Protein AF-F3C4W2-F1 (afdb_monomer)

Organism: NCBI:txid875330

Mean predicted aligned error: 10.26 Å

InterPro domains:
  IPR005496 Integral membrane protein TerC [PF03741] (19-73)

Nearest PDB structures (foldseek):
  1m5i-assembly1_A  TM=6.346E-01  e=1.769E+00  Homo sapiens

pLDDT: mean 75.42, std 7.14, range [57.81, 90.06]

Sequence (73 aa):
MEYLLELATSPAAWIALATLVVMEVVLGIDNLIFISIITNKLPEHQREKARKLGIGMALVMRLGLLSTVAYIV

Secondary structure (DSSP, 8-state):
-HHHHHHHH-HHHHHHHHHHHHHHHHHHHHHHHHHHHHHHTS-HHHHHHHHHHHHHHHHHHHHHHHHHHHHH-

Foldseek 3Di:
DVVVVVLVPDPVNVVVVVVVVVVVVVVLVVLVVVLVVVLVPDDPVCSVVSNVVSVVVSVVVVVVVVVVVVVVD

Solvent-accessible surface area (backbone atoms only — not comparable to full-atom values): 4052 Å² total; per-residue (Å²): 113,66,70,58,52,54,46,72,71,32,66,66,49,55,49,51,50,50,50,50,53,48,52,53,47,52,63,55,44,56,54,53,48,54,40,51,58,58,30,68,74,41,59,79,92,47,26,64,59,43,44,54,52,35,53,50,50,46,50,50,54,50,51,52,52,51,50,53,49,68,69,72,108

Radius of gyration: 18.3 Å; Cα contacts (8 Å, |Δi|>4): 20; chains: 1; bounding box: 32×20×56 Å

Structure (mmCIF, N/CA/C/O backbone):
data_AF-F3C4W2-F1
#
_entry.id   AF-F3C4W2-F1
#
loop_
_atom_site.group_PDB
_atom_site.id
_atom_site.type_symbol
_atom_site.label_atom_id
_atom_site.label_alt_id
_atom_site.label_comp_id
_atom_site.label_asym_id
_atom_site.label_entity_id
_atom_site.label_seq_id
_atom_site.pdbx_PDB_ins_code
_atom_site.Cartn_x
_atom_site.Cartn_y
_atom_site.Cartn_z
_atom_site.occupancy
_atom_site.B_iso_or_equiv
_atom_site.auth_seq_id
_atom_site.auth_comp_id
_atom_site.auth_asym_id
_atom_site.auth_atom_id
_atom_site.pdbx_PDB_model_num
ATOM 1 N N . MET A 1 1 ? 6.349 -4.518 -32.507 1.00 58.75 1 MET A N 1
ATOM 2 C CA . MET A 1 1 ? 6.607 -5.826 -31.863 1.00 58.75 1 MET A CA 1
ATOM 3 C C . MET A 1 1 ? 8.067 -5.949 -31.436 1.00 58.75 1 MET A C 1
ATOM 5 O O . MET A 1 1 ? 8.299 -6.323 -30.298 1.00 58.75 1 MET A O 1
ATOM 9 N N . GLU A 1 2 ? 9.036 -5.556 -32.274 1.00 67.94 2 GLU A N 1
ATOM 10 C CA . GLU A 1 2 ? 10.471 -5.568 -31.915 1.00 67.94 2 GLU A CA 1
ATOM 11 C C . GLU A 1 2 ? 10.818 -4.725 -30.678 1.00 67.94 2 GLU A C 1
ATOM 13 O O . GLU A 1 2 ? 11.530 -5.210 -29.813 1.00 67.94 2 GLU A O 1
ATOM 18 N N . TYR A 1 3 ? 10.219 -3.542 -30.507 1.00 69.81 3 TYR A N 1
ATOM 19 C CA . TYR A 1 3 ? 10.433 -2.699 -29.318 1.00 69.81 3 TYR A CA 1
ATOM 20 C C . TYR A 1 3 ? 10.074 -3.391 -27.988 1.00 69.81 3 TYR A C 1
ATOM 22 O O . TYR A 1 3 ? 10.766 -3.228 -26.990 1.00 69.81 3 TY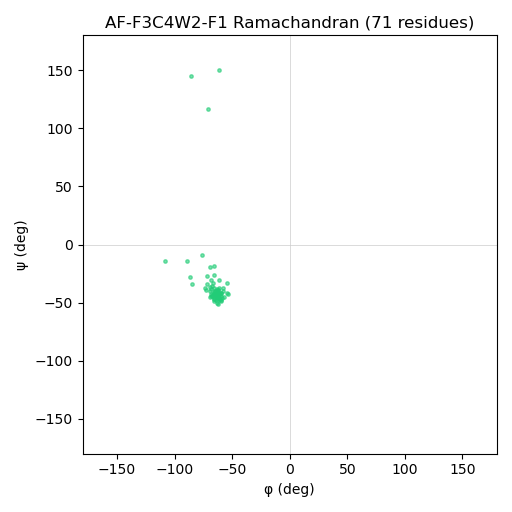R A O 1
ATOM 30 N N . LEU A 1 4 ? 9.007 -4.204 -27.966 1.00 69.50 4 LEU A N 1
ATOM 31 C CA . LEU A 1 4 ? 8.624 -4.974 -26.774 1.00 69.50 4 LEU A CA 1
ATOM 32 C C . LEU A 1 4 ? 9.596 -6.128 -26.512 1.00 69.50 4 LEU A C 1
ATOM 34 O O . LEU A 1 4 ? 9.851 -6.450 -25.356 1.00 69.50 4 LEU A O 1
ATOM 38 N N . LEU A 1 5 ? 10.145 -6.733 -27.570 1.00 71.38 5 LEU A N 1
ATOM 39 C CA . LEU A 1 5 ? 11.164 -7.776 -27.454 1.00 71.38 5 LEU A CA 1
ATOM 40 C C . LEU A 1 5 ? 12.490 -7.203 -26.946 1.00 71.38 5 LEU A C 1
ATOM 42 O O . LEU A 1 5 ? 13.11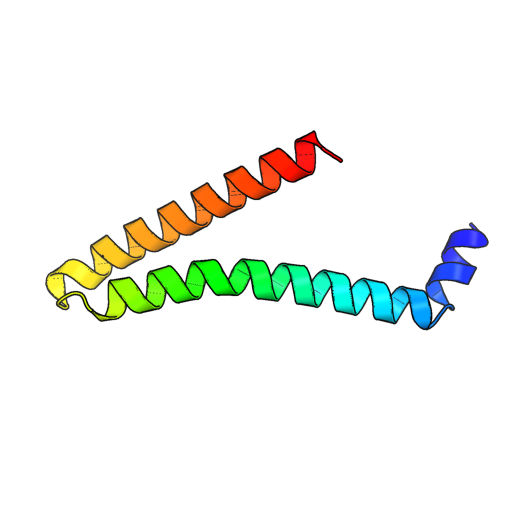0 -7.820 -26.085 1.00 71.38 5 LEU A O 1
ATOM 46 N N . GLU A 1 6 ? 12.876 -6.013 -27.406 1.00 71.06 6 GLU A N 1
ATOM 47 C CA . GLU A 1 6 ? 14.061 -5.273 -26.955 1.00 71.06 6 GLU A CA 1
ATOM 48 C C . GLU A 1 6 ? 13.936 -4.859 -25.480 1.00 71.06 6 GLU A C 1
ATOM 50 O O . GLU A 1 6 ? 14.858 -5.052 -24.686 1.00 71.06 6 GLU A O 1
ATOM 55 N N . LEU A 1 7 ? 12.751 -4.385 -25.070 1.00 70.75 7 LEU A N 1
ATOM 56 C CA . LEU A 1 7 ? 12.447 -4.0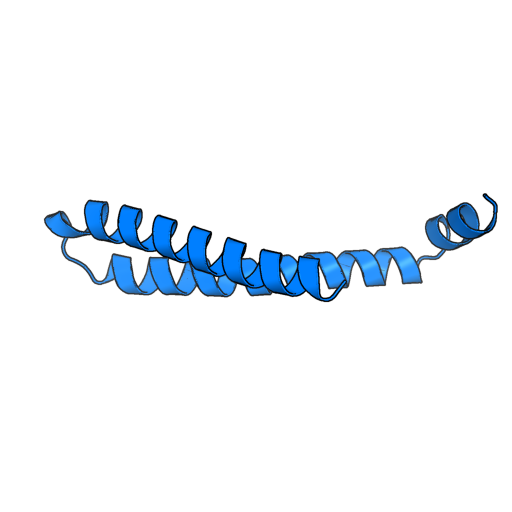95 -23.667 1.00 70.75 7 LEU A CA 1
ATOM 57 C C . LEU A 1 7 ? 12.445 -5.370 -22.806 1.00 70.75 7 LEU A C 1
ATOM 59 O O . LEU A 1 7 ? 12.958 -5.356 -21.694 1.00 70.75 7 LEU A O 1
ATOM 63 N N . ALA A 1 8 ? 11.906 -6.482 -23.314 1.00 71.81 8 ALA A N 1
ATOM 64 C CA . ALA A 1 8 ? 11.843 -7.754 -22.591 1.00 71.81 8 ALA A CA 1
ATOM 65 C C . ALA A 1 8 ? 13.210 -8.446 -22.446 1.00 71.81 8 ALA A C 1
ATOM 67 O O . ALA A 1 8 ? 13.415 -9.186 -21.485 1.00 71.81 8 ALA A O 1
ATOM 68 N N . THR A 1 9 ? 14.148 -8.208 -23.368 1.00 80.62 9 THR A N 1
ATOM 69 C CA . THR A 1 9 ? 15.539 -8.689 -23.256 1.00 80.62 9 THR A CA 1
ATOM 70 C C . THR A 1 9 ? 16.455 -7.710 -22.526 1.00 80.62 9 THR A C 1
ATOM 72 O O . THR A 1 9 ? 17.528 -8.113 -22.082 1.00 80.62 9 THR A O 1
ATOM 75 N N . SER A 1 10 ? 16.032 -6.456 -22.338 1.00 81.31 10 SER A N 1
ATOM 76 C CA . SER A 1 10 ? 16.759 -5.439 -21.578 1.00 81.31 10 SER A CA 1
ATOM 77 C C . SER A 1 10 ? 16.749 -5.738 -20.070 1.00 81.31 10 SER A C 1
ATOM 79 O O . SER A 1 10 ? 15.699 -5.653 -19.426 1.00 81.31 10 SER A O 1
ATOM 81 N N . PRO A 1 11 ? 17.914 -5.993 -19.444 1.00 83.06 11 PRO A N 1
ATOM 82 C CA . PRO A 1 11 ? 18.004 -6.172 -17.994 1.00 83.06 11 PRO A CA 1
ATOM 83 C C . PRO A 1 11 ? 17.563 -4.919 -17.223 1.00 83.06 11 PRO A C 1
ATOM 85 O O . PRO A 1 11 ? 17.020 -5.018 -16.125 1.00 83.06 11 PRO A O 1
ATOM 88 N N . ALA A 1 12 ? 17.764 -3.733 -17.807 1.00 86.12 12 ALA A N 1
ATOM 89 C CA . ALA A 1 12 ? 17.404 -2.462 -17.188 1.00 86.12 12 ALA A CA 1
ATOM 90 C C . ALA A 1 12 ? 15.883 -2.295 -17.050 1.00 86.12 12 ALA A C 1
ATOM 92 O O . ALA A 1 12 ? 15.418 -1.765 -16.042 1.00 86.12 12 ALA A O 1
ATOM 93 N N . ALA A 1 13 ? 15.105 -2.786 -18.020 1.00 84.81 13 ALA A N 1
ATOM 94 C CA . ALA A 1 13 ? 13.647 -2.739 -17.965 1.00 84.81 13 ALA A CA 1
ATOM 95 C C . ALA A 1 13 ? 13.098 -3.606 -16.824 1.00 84.81 13 ALA A C 1
ATOM 97 O O . ALA A 1 13 ? 12.238 -3.151 -16.074 1.00 84.81 13 ALA A O 1
ATOM 98 N N . TRP A 1 14 ? 13.645 -4.811 -16.638 1.00 88.19 14 TRP A N 1
ATOM 99 C CA . TRP A 1 14 ? 13.292 -5.693 -15.521 1.00 88.19 14 TRP A CA 1
ATOM 100 C C . TRP A 1 14 ? 13.655 -5.097 -14.163 1.00 88.19 14 TRP A C 1
ATOM 102 O O . TRP A 1 14 ? 12.865 -5.194 -13.226 1.00 88.19 14 TRP A O 1
ATOM 112 N N . ILE A 1 15 ? 14.816 -4.443 -14.062 1.00 89.75 15 ILE A N 1
ATOM 113 C CA . ILE A 1 15 ? 15.224 -3.735 -12.843 1.00 89.75 15 ILE A CA 1
ATOM 114 C C . ILE A 1 15 ? 14.262 -2.578 -12.554 1.00 89.75 15 ILE A C 1
ATOM 116 O O . ILE A 1 15 ? 13.772 -2.476 -11.435 1.00 89.75 15 ILE A O 1
ATOM 120 N N . ALA A 1 16 ? 13.930 -1.750 -13.549 1.00 87.94 16 ALA A N 1
ATOM 121 C CA . ALA A 1 16 ? 12.990 -0.641 -13.380 1.00 87.94 16 ALA A CA 1
ATOM 122 C C . ALA A 1 16 ? 11.587 -1.122 -12.971 1.00 87.94 16 ALA A C 1
ATOM 124 O O . ALA A 1 16 ? 10.978 -0.547 -12.070 1.00 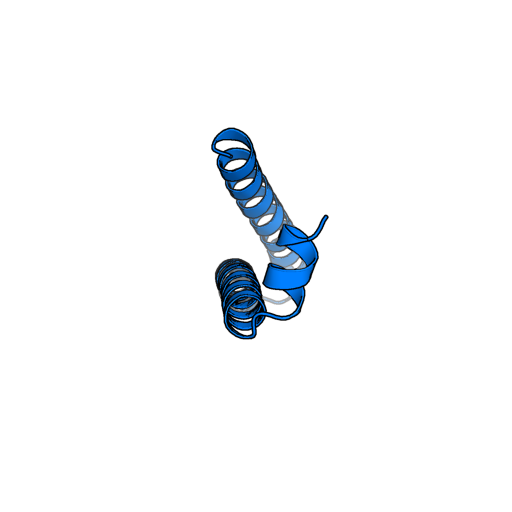87.94 16 ALA A O 1
ATOM 125 N N . LEU A 1 17 ? 11.099 -2.209 -13.579 1.00 88.06 17 LEU A N 1
ATOM 126 C CA . LEU A 1 17 ? 9.846 -2.867 -13.200 1.00 88.06 17 LEU A CA 1
ATOM 127 C C . LEU A 1 17 ? 9.891 -3.375 -11.758 1.00 88.06 17 LEU A C 1
ATOM 129 O O . LEU A 1 17 ? 8.968 -3.118 -10.990 1.00 88.06 17 LEU A O 1
ATOM 133 N N . ALA A 1 18 ? 10.974 -4.049 -11.367 1.00 89.31 18 ALA A N 1
ATOM 134 C CA . ALA A 1 18 ? 11.156 -4.523 -10.001 1.00 89.31 18 ALA A CA 1
ATOM 135 C C . ALA A 1 18 ? 11.183 -3.357 -9.002 1.00 89.31 18 ALA A C 1
ATOM 137 O O . ALA A 1 18 ? 10.512 -3.419 -7.976 1.00 89.31 18 ALA A O 1
ATOM 138 N N . THR A 1 19 ? 11.891 -2.268 -9.310 1.00 89.38 19 THR A N 1
ATOM 139 C CA . THR A 1 19 ? 11.914 -1.062 -8.474 1.00 89.38 19 THR A CA 1
ATOM 140 C C . THR A 1 19 ? 10.533 -0.417 -8.360 1.00 89.38 19 THR A C 1
ATOM 142 O O . THR A 1 19 ? 10.137 -0.056 -7.255 1.00 89.38 19 THR A O 1
ATOM 145 N N . LEU A 1 20 ? 9.775 -0.317 -9.458 1.00 89.00 20 LEU A N 1
ATOM 146 C CA . LEU A 1 20 ? 8.395 0.184 -9.448 1.00 89.00 20 LEU A CA 1
ATOM 147 C C . LEU A 1 20 ? 7.488 -0.671 -8.561 1.00 89.00 20 LEU A C 1
ATOM 149 O O . LEU A 1 20 ? 6.782 -0.138 -7.710 1.00 89.00 20 LEU A O 1
ATOM 153 N N . VAL A 1 21 ? 7.553 -1.995 -8.707 1.00 86.25 21 VAL A N 1
ATOM 154 C CA . VAL A 1 21 ? 6.785 -2.930 -7.875 1.00 86.25 21 VAL A CA 1
ATOM 155 C C . VAL A 1 21 ? 7.168 -2.792 -6.401 1.00 86.25 21 VAL A C 1
ATOM 157 O O . VAL A 1 21 ? 6.293 -2.762 -5.541 1.00 86.25 21 VAL A O 1
ATOM 160 N N . VAL A 1 22 ? 8.461 -2.669 -6.091 1.00 90.06 22 VAL A N 1
ATOM 161 C CA . VAL A 1 22 ? 8.931 -2.470 -4.714 1.00 90.06 22 VAL A CA 1
ATOM 162 C C . VAL A 1 22 ? 8.422 -1.146 -4.144 1.00 90.06 22 VAL A C 1
ATOM 164 O O . VAL A 1 22 ? 7.917 -1.140 -3.027 1.00 90.06 22 VAL A O 1
ATOM 167 N N . MET A 1 23 ? 8.499 -0.045 -4.896 1.00 87.81 23 MET A N 1
ATOM 168 C CA . MET A 1 23 ? 7.984 1.265 -4.473 1.00 87.81 23 MET A CA 1
ATOM 169 C C . MET A 1 23 ? 6.479 1.220 -4.190 1.00 87.81 23 MET A C 1
ATOM 171 O O . MET A 1 23 ? 6.036 1.704 -3.149 1.00 87.81 23 MET A O 1
ATOM 175 N N . GLU A 1 24 ? 5.707 0.577 -5.065 1.00 81.31 24 GLU A N 1
ATOM 176 C CA . GLU A 1 24 ? 4.262 0.388 -4.901 1.00 81.31 24 GLU A CA 1
ATOM 177 C C . GLU A 1 24 ? 3.940 -0.415 -3.628 1.00 81.31 24 GLU A C 1
ATOM 179 O O . GLU A 1 24 ? 3.042 -0.073 -2.856 1.00 81.31 24 GLU A O 1
ATOM 184 N N . VAL A 1 25 ? 4.708 -1.478 -3.371 1.00 80.88 25 VAL A N 1
ATOM 185 C CA . VAL A 1 25 ? 4.545 -2.325 -2.185 1.00 80.88 25 VAL A CA 1
ATOM 186 C C . VAL A 1 25 ? 4.933 -1.579 -0.909 1.00 80.88 25 VAL A C 1
ATOM 188 O O . VAL A 1 25 ? 4.189 -1.648 0.064 1.00 80.88 25 VAL A O 1
ATOM 191 N N . VAL A 1 26 ? 6.046 -0.842 -0.896 1.00 82.00 26 VAL A N 1
ATOM 192 C CA . VAL A 1 26 ? 6.490 -0.056 0.269 1.00 82.00 26 VAL A CA 1
ATOM 193 C C . VAL A 1 26 ? 5.452 1.007 0.627 1.00 82.00 26 VAL A C 1
ATOM 195 O O . VAL A 1 26 ? 5.022 1.065 1.778 1.00 82.00 26 VAL A O 1
ATOM 198 N N . LEU A 1 27 ? 4.969 1.768 -0.361 1.00 7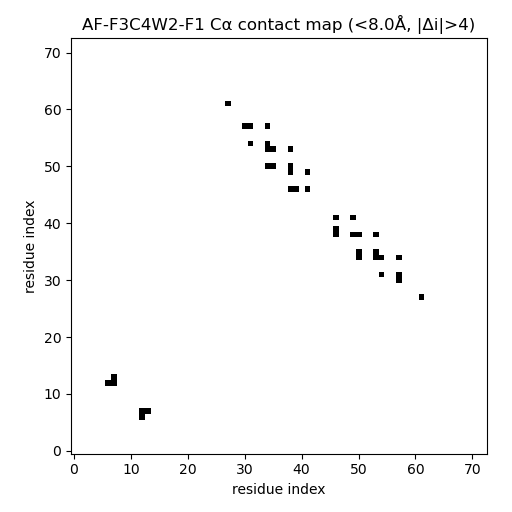6.19 27 LEU A N 1
ATOM 199 C CA . LEU A 1 27 ? 3.901 2.755 -0.166 1.00 76.19 27 LEU A CA 1
ATOM 20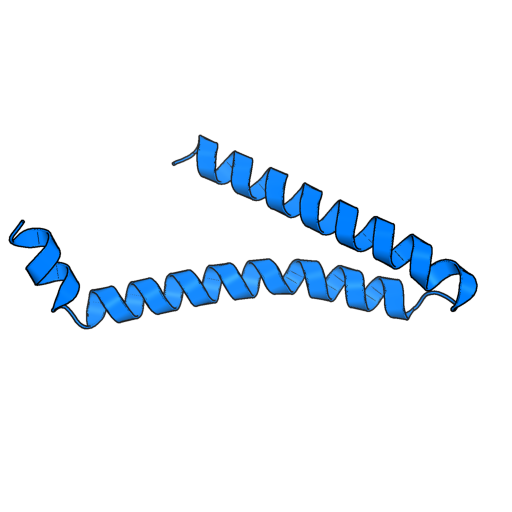0 C C . LEU A 1 27 ? 2.593 2.106 0.317 1.00 76.19 27 LEU A C 1
ATOM 202 O O . LEU A 1 27 ? 1.895 2.658 1.168 1.00 76.19 27 LEU A O 1
ATOM 206 N N . GLY A 1 28 ? 2.266 0.910 -0.180 1.00 70.12 28 GLY A N 1
ATOM 207 C CA . GLY A 1 28 ? 1.102 0.148 0.270 1.00 70.12 28 GLY A CA 1
ATOM 208 C C . GLY A 1 28 ? 1.225 -0.398 1.700 1.00 70.12 28 GLY A C 1
ATOM 209 O O . GLY A 1 28 ? 0.233 -0.432 2.434 1.00 70.12 28 GLY A O 1
ATOM 210 N N . ILE A 1 29 ? 2.425 -0.823 2.106 1.00 74.12 29 ILE A N 1
ATOM 211 C CA . ILE A 1 29 ? 2.704 -1.377 3.438 1.00 74.12 29 ILE A CA 1
ATOM 212 C C . ILE A 1 29 ? 2.699 -0.279 4.503 1.00 74.12 29 ILE A C 1
ATOM 214 O O . ILE A 1 29 ? 2.159 -0.513 5.585 1.00 74.12 29 ILE A O 1
ATOM 218 N N . ASP A 1 30 ? 3.227 0.909 4.202 1.00 76.69 30 ASP A N 1
ATOM 219 C CA . ASP A 1 30 ? 3.349 2.015 5.164 1.00 76.69 30 ASP A CA 1
ATOM 220 C C . ASP A 1 30 ? 1.993 2.361 5.816 1.00 76.69 30 ASP A C 1
ATOM 222 O O . ASP A 1 30 ? 1.866 2.480 7.039 1.00 76.69 30 ASP A O 1
ATOM 226 N N . ASN A 1 31 ? 0.926 2.383 5.010 1.00 71.38 31 ASN A N 1
ATOM 227 C CA . ASN A 1 31 ? -0.429 2.701 5.466 1.00 71.38 31 ASN A CA 1
ATOM 228 C C . ASN A 1 31 ? -1.073 1.563 6.293 1.00 71.38 31 ASN A C 1
ATOM 230 O O . ASN A 1 31 ? -1.762 1.804 7.287 1.00 71.38 31 ASN A O 1
ATOM 234 N N . LEU A 1 32 ? -0.821 0.301 5.919 1.00 72.50 32 LEU A N 1
ATOM 235 C CA . LEU A 1 32 ? -1.272 -0.888 6.662 1.00 72.50 32 LEU A CA 1
ATOM 236 C C . LEU A 1 32 ? -0.559 -1.021 8.017 1.00 72.50 32 LEU A C 1
ATOM 238 O O . LEU A 1 32 ? -1.191 -1.390 9.014 1.00 72.50 32 LEU A O 1
ATOM 242 N N . ILE A 1 33 ? 0.736 -0.692 8.068 1.00 74.00 33 ILE A N 1
ATOM 243 C CA . ILE A 1 33 ? 1.528 -0.675 9.301 1.00 74.00 33 ILE A CA 1
ATOM 244 C C . ILE A 1 33 ? 0.997 0.389 10.263 1.00 74.00 33 ILE A C 1
ATOM 246 O O . ILE A 1 33 ? 0.796 0.074 11.435 1.00 74.00 33 ILE A O 1
ATOM 250 N N . PHE A 1 34 ? 0.674 1.597 9.792 1.00 74.00 34 PHE A N 1
ATOM 251 C CA . PHE A 1 34 ? 0.122 2.658 10.644 1.00 74.00 34 PHE A CA 1
ATOM 252 C C . PHE A 1 34 ? -1.172 2.223 11.356 1.00 74.00 34 PHE A C 1
ATOM 254 O O . PHE A 1 34 ? -1.320 2.368 12.573 1.00 74.00 34 PHE A O 1
ATOM 261 N N . ILE A 1 35 ? -2.081 1.584 10.618 1.00 72.19 35 ILE A N 1
ATOM 262 C CA . ILE A 1 35 ? -3.322 1.026 11.167 1.00 72.19 35 ILE A CA 1
ATOM 263 C C . ILE A 1 35 ? -3.043 -0.102 12.163 1.00 72.19 35 ILE A C 1
ATOM 265 O O . ILE A 1 35 ? -3.650 -0.144 13.236 1.00 72.19 35 ILE A O 1
ATOM 269 N N . SER A 1 36 ? -2.126 -1.015 11.837 1.00 69.69 36 SER A N 1
ATOM 270 C CA . SER A 1 36 ? -1.740 -2.119 12.724 1.00 69.69 36 SER A CA 1
ATOM 271 C C . SER A 1 36 ? -1.126 -1.612 14.036 1.00 69.69 36 SER A C 1
ATOM 273 O O . SER A 1 36 ? -1.437 -2.123 15.112 1.00 69.69 36 SER A O 1
ATOM 275 N N . ILE A 1 37 ? -0.310 -0.556 13.976 1.00 76.38 37 ILE A N 1
ATOM 276 C CA . ILE A 1 37 ? 0.307 0.078 15.148 1.00 76.38 37 ILE A CA 1
ATOM 277 C C . ILE A 1 37 ? -0.755 0.728 16.043 1.00 76.38 37 ILE A C 1
ATOM 279 O O . ILE A 1 37 ? -0.765 0.485 17.252 1.00 76.38 37 ILE A O 1
ATOM 283 N N . ILE A 1 38 ? -1.674 1.518 15.474 1.00 72.56 38 ILE A N 1
ATOM 284 C CA . ILE A 1 38 ? -2.715 2.199 16.260 1.00 72.56 38 ILE A CA 1
ATOM 285 C C . ILE A 1 38 ? -3.671 1.179 16.883 1.00 72.56 38 ILE A C 1
ATOM 287 O O . ILE A 1 38 ? -3.962 1.261 18.073 1.00 72.56 38 ILE A O 1
ATOM 291 N N . THR A 1 39 ? -4.115 0.180 16.117 1.00 68.81 39 THR A N 1
ATOM 292 C CA . THR A 1 39 ? -5.065 -0.839 16.596 1.00 68.81 39 THR A CA 1
ATOM 293 C C . THR A 1 39 ? -4.469 -1.780 17.645 1.00 68.81 39 THR A C 1
ATOM 295 O O . THR A 1 39 ? -5.191 -2.205 18.548 1.00 68.81 39 THR A O 1
ATOM 298 N N . ASN A 1 40 ? -3.160 -2.058 17.607 1.00 67.38 40 ASN A N 1
ATOM 299 C CA . ASN A 1 40 ? -2.493 -2.859 18.641 1.00 67.38 40 ASN A CA 1
ATOM 300 C C . ASN A 1 40 ? -2.474 -2.186 20.019 1.00 67.38 40 ASN A C 1
ATOM 302 O O . ASN A 1 40 ? -2.470 -2.894 21.030 1.00 67.38 40 ASN A O 1
ATOM 306 N N . LYS A 1 41 ? -2.533 -0.847 20.068 1.00 69.19 41 LYS A N 1
ATOM 307 C CA . LYS A 1 41 ? -2.677 -0.074 21.310 1.00 69.19 41 LYS A CA 1
ATOM 308 C C . LYS A 1 41 ? -4.096 -0.073 21.891 1.00 69.19 41 LYS A C 1
ATOM 310 O O . LYS A 1 41 ? -4.261 0.399 23.014 1.00 69.19 41 LYS A O 1
ATOM 315 N N . LEU A 1 42 ? -5.112 -0.577 21.179 1.00 68.00 42 LEU A N 1
ATOM 316 C CA . LEU A 1 42 ? -6.476 -0.635 21.710 1.00 68.00 42 LEU A CA 1
ATOM 317 C C . LEU A 1 42 ? -6.729 -1.898 22.555 1.00 68.00 42 LEU A C 1
ATOM 319 O O . LEU A 1 42 ? -6.224 -2.976 22.225 1.00 68.00 42 LEU A O 1
ATOM 323 N N . PRO A 1 43 ? -7.551 -1.783 23.618 1.00 66.06 43 PRO A N 1
ATOM 324 C CA . PRO A 1 43 ? -7.978 -2.914 24.436 1.00 66.06 43 PRO A CA 1
ATOM 325 C C . PRO A 1 43 ? -8.773 -3.932 23.605 1.00 66.06 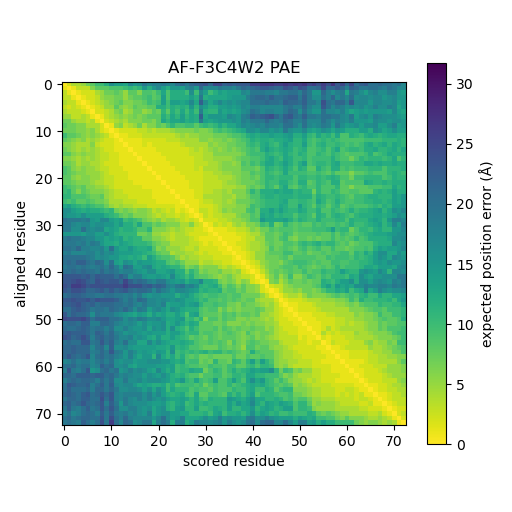43 PRO A C 1
ATOM 327 O O . PRO A 1 43 ? -9.448 -3.574 22.638 1.00 66.06 43 PRO A O 1
ATOM 330 N N . GLU A 1 44 ? -8.704 -5.211 23.982 1.00 69.62 44 GLU A N 1
ATOM 331 C CA . GLU A 1 44 ? -9.189 -6.352 23.183 1.00 69.62 44 GLU A CA 1
ATOM 332 C C . GLU A 1 44 ? -10.653 -6.229 22.744 1.00 69.62 44 GLU A C 1
ATOM 334 O O . GLU A 1 44 ? -10.995 -6.584 21.619 1.00 69.62 44 GLU A O 1
ATOM 339 N N . HIS A 1 45 ? -11.491 -5.603 23.571 1.00 73.75 45 HIS A N 1
ATOM 340 C CA . HIS A 1 45 ? -12.905 -5.362 23.279 1.00 73.75 45 HIS A CA 1
ATOM 341 C C . HIS A 1 45 ? -13.151 -4.324 22.161 1.00 73.75 45 HIS A C 1
ATO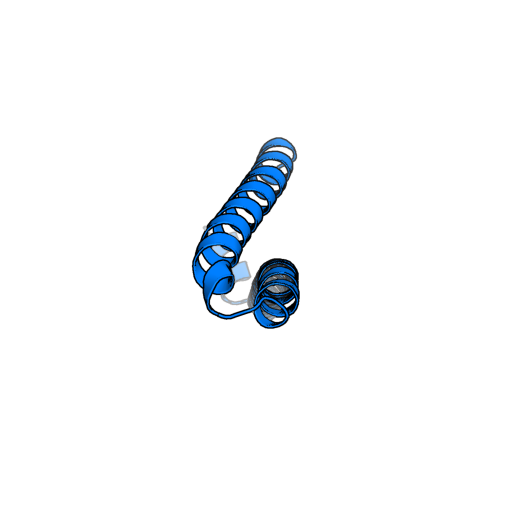M 343 O O . HIS A 1 45 ? -14.227 -4.284 21.568 1.00 73.75 45 HIS A O 1
ATOM 349 N N . GLN A 1 46 ? -12.163 -3.474 21.854 1.00 68.38 46 GLN A N 1
ATOM 350 C CA . GLN A 1 46 ? -12.225 -2.477 20.777 1.00 68.38 46 GLN A CA 1
ATOM 351 C C . GLN A 1 46 ? -11.337 -2.819 19.574 1.00 68.38 46 GLN A C 1
ATOM 353 O O . GLN A 1 46 ? -11.541 -2.248 18.501 1.00 68.38 46 GLN A O 1
ATOM 358 N N . ARG A 1 47 ? -10.402 -3.775 19.703 1.00 69.62 47 ARG A N 1
ATOM 359 C CA . ARG A 1 47 ? -9.519 -4.211 18.606 1.00 69.62 47 ARG A CA 1
ATOM 360 C C . ARG A 1 47 ? -10.283 -4.618 17.361 1.00 69.62 47 ARG A C 1
ATOM 362 O O . ARG A 1 47 ? -9.877 -4.255 16.266 1.00 69.62 47 ARG A O 1
ATOM 369 N N . GLU A 1 48 ? -11.385 -5.347 17.502 1.00 72.25 48 GLU A N 1
ATOM 370 C CA . GLU A 1 48 ? -12.113 -5.864 16.341 1.00 72.25 48 GLU A CA 1
ATOM 371 C C . GLU A 1 48 ? -12.785 -4.742 15.529 1.00 72.25 48 GLU A C 1
ATOM 373 O O . GLU A 1 48 ? -12.683 -4.704 14.300 1.00 72.25 48 GLU A O 1
ATOM 378 N N . LYS A 1 49 ? -13.400 -3.769 16.218 1.00 72.94 49 LYS A N 1
ATOM 379 C CA . LYS A 1 49 ? -13.979 -2.570 15.590 1.00 72.94 49 LYS A CA 1
ATOM 380 C C . LYS A 1 49 ? -12.900 -1.667 15.006 1.00 72.94 49 LYS A C 1
ATOM 382 O O . LYS A 1 49 ? -13.038 -1.217 13.874 1.00 72.94 49 LYS A O 1
ATOM 387 N N . ALA A 1 50 ? -11.814 -1.446 15.743 1.00 73.44 50 ALA A N 1
ATOM 388 C CA . ALA A 1 50 ? -10.707 -0.615 15.290 1.00 73.44 50 ALA A CA 1
ATOM 389 C C . ALA A 1 50 ? -9.972 -1.243 14.094 1.00 73.44 50 ALA A C 1
ATOM 391 O O . ALA A 1 50 ? -9.549 -0.527 13.195 1.00 73.44 50 ALA A O 1
ATOM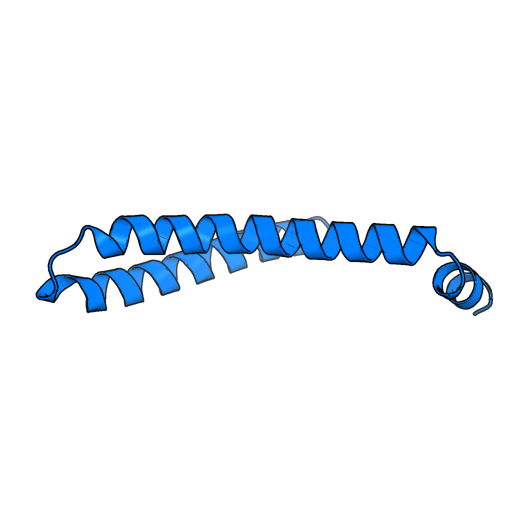 392 N N . ARG A 1 51 ? -9.890 -2.578 14.022 1.00 73.00 51 ARG A N 1
ATOM 393 C CA . ARG A 1 51 ? -9.335 -3.312 12.877 1.00 73.00 51 ARG A CA 1
ATOM 394 C C . ARG A 1 51 ? -10.234 -3.214 11.651 1.00 73.00 51 ARG A C 1
ATOM 396 O O . ARG A 1 51 ? -9.727 -2.934 10.574 1.00 73.00 51 ARG A O 1
ATOM 403 N N . LYS A 1 52 ? -11.552 -3.383 11.801 1.00 77.75 52 LYS A N 1
ATOM 404 C CA . LYS A 1 52 ? -12.516 -3.195 10.699 1.00 77.75 52 LYS A CA 1
ATOM 405 C C . LYS A 1 52 ? -12.506 -1.754 10.181 1.00 77.75 52 LYS A C 1
ATOM 407 O O . LYS A 1 52 ? -12.432 -1.549 8.974 1.00 77.75 52 LYS A O 1
ATOM 412 N N . LEU A 1 53 ? -12.508 -0.768 11.082 1.00 75.69 53 LEU A N 1
ATOM 413 C CA . LEU A 1 53 ? -12.429 0.651 10.726 1.00 75.69 53 LEU A CA 1
ATOM 414 C C . LEU A 1 53 ? -11.078 1.005 10.093 1.00 75.69 53 LEU A C 1
ATOM 416 O O . LEU A 1 53 ? -11.034 1.721 9.102 1.00 75.69 53 LEU A O 1
ATOM 420 N N . GLY A 1 54 ? -9.988 0.463 10.632 1.00 77.06 54 GLY A N 1
ATOM 421 C CA . GLY A 1 54 ? -8.643 0.633 10.105 1.00 77.06 54 GLY A CA 1
ATOM 422 C C . GLY A 1 54 ? -8.502 0.054 8.703 1.00 77.06 54 GLY A C 1
ATOM 423 O O . GLY A 1 54 ? -8.105 0.770 7.798 1.00 77.06 54 GLY A O 1
ATOM 424 N N . ILE A 1 55 ? -8.902 -1.202 8.486 1.00 76.44 55 ILE A N 1
ATOM 425 C CA . ILE A 1 55 ? -8.893 -1.834 7.156 1.00 76.44 55 ILE A CA 1
ATOM 426 C C . ILE A 1 55 ? -9.782 -1.051 6.181 1.00 76.44 55 ILE A C 1
ATOM 428 O O . ILE A 1 55 ? -9.363 -0.808 5.053 1.00 76.44 55 ILE A O 1
ATOM 432 N N . GLY A 1 56 ? -10.965 -0.601 6.618 1.00 79.00 56 GLY A N 1
ATOM 433 C CA . GLY A 1 56 ? -11.848 0.248 5.816 1.00 79.00 56 GLY A CA 1
ATOM 434 C C . GLY A 1 56 ? -11.192 1.571 5.410 1.00 79.00 56 GLY A C 1
ATOM 435 O O . GLY A 1 56 ? -11.182 1.907 4.230 1.00 79.00 56 GLY A O 1
ATOM 436 N N . MET A 1 57 ? -10.575 2.289 6.355 1.00 72.25 57 MET A N 1
ATOM 437 C CA . MET A 1 57 ? -9.846 3.530 6.067 1.00 72.25 57 MET A CA 1
ATOM 438 C C . MET A 1 57 ? -8.608 3.297 5.191 1.00 72.25 57 MET A C 1
ATOM 440 O O . MET A 1 57 ? -8.361 4.093 4.290 1.00 72.25 57 MET A O 1
ATOM 444 N N . ALA A 1 58 ? -7.873 2.195 5.383 1.00 74.56 58 ALA A N 1
ATOM 445 C CA . ALA A 1 58 ? -6.764 1.805 4.507 1.00 74.56 58 ALA A CA 1
ATOM 446 C C . ALA A 1 58 ? -7.238 1.621 3.068 1.00 74.56 58 ALA A C 1
ATOM 448 O O . ALA A 1 58 ? -6.597 2.110 2.140 1.00 74.56 58 ALA A O 1
ATOM 449 N N . LEU A 1 59 ? -8.359 0.917 2.886 1.00 74.44 59 LEU A N 1
ATOM 450 C CA . LEU A 1 59 ? -8.925 0.660 1.569 1.00 74.44 59 LEU A CA 1
ATOM 451 C C . LEU A 1 59 ? -9.389 1.960 0.906 1.00 74.44 59 LEU A C 1
ATOM 453 O O . LEU A 1 59 ? -9.121 2.164 -0.271 1.00 74.44 59 LEU A O 1
ATOM 457 N N . VAL A 1 60 ? -10.034 2.853 1.664 1.00 78.31 60 VAL A N 1
ATOM 458 C CA . VAL A 1 60 ? -10.509 4.156 1.173 1.00 78.31 60 VAL A CA 1
ATOM 459 C C . VAL A 1 60 ? -9.347 5.072 0.797 1.00 78.31 60 VAL A C 1
ATOM 461 O O . VAL A 1 60 ? -9.361 5.629 -0.295 1.00 78.31 60 VAL A O 1
ATOM 464 N N . MET A 1 61 ? -8.314 5.196 1.638 1.00 69.94 61 MET A N 1
ATOM 465 C CA . MET A 1 61 ? -7.108 5.959 1.287 1.00 69.94 61 MET A CA 1
ATOM 466 C C . MET A 1 61 ? -6.430 5.394 0.043 1.00 69.94 61 MET A C 1
ATOM 468 O O . MET A 1 61 ? -6.006 6.153 -0.826 1.00 69.94 61 MET A O 1
ATOM 472 N N . ARG A 1 62 ? -6.351 4.064 -0.059 1.00 73.88 62 ARG A N 1
ATOM 473 C CA . ARG A 1 62 ? -5.745 3.393 -1.207 1.00 73.88 62 ARG A CA 1
ATOM 474 C C . ARG A 1 62 ? -6.547 3.632 -2.480 1.00 73.88 62 ARG A C 1
ATOM 476 O O . ARG A 1 62 ? -5.958 3.999 -3.484 1.00 73.88 62 ARG A O 1
ATOM 483 N N . LEU A 1 63 ? -7.870 3.486 -2.436 1.00 76.81 63 LEU A N 1
ATOM 484 C CA . LEU A 1 63 ? -8.749 3.785 -3.568 1.00 76.81 63 LEU A CA 1
ATOM 485 C C . LEU A 1 63 ? -8.706 5.267 -3.942 1.00 76.81 63 LEU A C 1
ATOM 487 O O . LEU A 1 63 ? -8.693 5.572 -5.125 1.00 76.81 63 LEU A O 1
ATOM 491 N N . GLY A 1 64 ? -8.632 6.180 -2.972 1.00 78.75 64 GLY A N 1
ATOM 492 C CA . GLY A 1 64 ? -8.498 7.615 -3.226 1.00 78.75 64 GLY A CA 1
ATOM 493 C C . GLY A 1 64 ? -7.196 7.956 -3.948 1.00 78.75 64 GLY A C 1
ATOM 494 O O . GLY A 1 64 ? -7.227 8.595 -4.994 1.00 78.75 64 GLY A O 1
ATOM 495 N N . LEU A 1 65 ? -6.059 7.468 -3.443 1.00 70.62 65 LEU A N 1
ATOM 496 C CA . LEU A 1 65 ? -4.755 7.647 -4.089 1.00 70.62 65 LEU A CA 1
ATOM 497 C C . LEU A 1 65 ? -4.711 7.000 -5.478 1.00 70.62 65 LEU A C 1
ATOM 499 O O . LEU A 1 65 ? -4.288 7.649 -6.431 1.00 70.62 65 LEU A O 1
ATOM 503 N N . LEU A 1 66 ? -5.199 5.762 -5.608 1.00 73.06 66 LEU A N 1
ATOM 504 C CA . LEU A 1 66 ? -5.250 5.050 -6.886 1.00 73.06 66 LEU A CA 1
ATOM 505 C C . LEU A 1 66 ? -6.144 5.781 -7.898 1.00 73.06 66 LEU A C 1
ATOM 507 O O . LEU A 1 66 ? -5.783 5.868 -9.063 1.00 73.06 66 LEU A O 1
ATOM 511 N N . SER A 1 67 ? -7.272 6.348 -7.458 1.00 72.69 67 SER A N 1
ATOM 512 C CA . SER A 1 67 ? -8.168 7.144 -8.310 1.00 72.69 67 SER A CA 1
ATOM 513 C C . SER A 1 67 ? -7.497 8.428 -8.792 1.00 72.69 67 SER A C 1
ATOM 515 O O . SER A 1 67 ? -7.639 8.784 -9.955 1.00 72.69 67 SER A O 1
ATOM 517 N N . THR A 1 68 ? -6.733 9.107 -7.932 1.00 73.75 68 THR A N 1
ATOM 518 C CA . THR A 1 68 ? -5.977 10.305 -8.322 1.00 73.75 68 THR A CA 1
ATOM 519 C C . THR A 1 68 ? -4.866 9.969 -9.314 1.00 73.75 68 THR A C 1
ATOM 521 O O . THR A 1 68 ? -4.707 10.674 -10.304 1.00 73.75 68 THR A O 1
ATOM 524 N N . VAL A 1 69 ? -4.128 8.876 -9.096 1.00 72.50 69 VAL A N 1
ATOM 525 C CA . VAL A 1 69 ? -3.108 8.402 -10.048 1.00 72.50 69 VAL A CA 1
ATOM 526 C C . VAL A 1 69 ? -3.752 8.000 -11.374 1.00 72.50 69 VAL A C 1
ATOM 528 O O . VAL A 1 69 ? -3.288 8.437 -12.418 1.00 72.50 69 VAL A O 1
ATOM 531 N N . ALA A 1 70 ? -4.853 7.247 -11.344 1.00 69.19 70 ALA A N 1
ATOM 532 C CA . ALA A 1 70 ? -5.598 6.844 -12.537 1.00 69.19 70 ALA A CA 1
ATOM 533 C C . ALA A 1 70 ? -6.262 8.014 -13.282 1.00 69.19 70 ALA A C 1
ATOM 535 O O . ALA A 1 70 ? -6.646 7.852 -14.431 1.00 69.19 70 ALA A O 1
ATOM 536 N N . TYR A 1 71 ? -6.441 9.167 -12.633 1.00 72.38 71 TYR A N 1
ATOM 537 C CA . TYR A 1 71 ? -6.914 10.390 -13.283 1.00 72.38 71 TYR A CA 1
ATOM 538 C C . TYR A 1 71 ? -5.769 11.207 -13.904 1.00 72.38 71 TYR A C 1
ATOM 540 O O . TYR A 1 71 ? -5.995 11.969 -14.840 1.00 72.38 71 TYR A O 1
ATOM 548 N N . ILE A 1 72 ? -4.552 11.097 -13.357 1.00 69.38 72 ILE A N 1
ATOM 549 C CA . ILE A 1 72 ? -3.361 11.822 -13.830 1.00 69.38 72 ILE A CA 1
ATOM 550 C C . ILE A 1 72 ? -2.666 11.089 -14.987 1.00 69.38 72 ILE A C 1
ATOM 552 O O . ILE A 1 72 ? -2.088 11.750 -15.850 1.00 69.38 72 ILE A O 1
ATOM 556 N N . VAL A 1 73 ? -2.686 9.752 -14.975 1.00 57.81 73 VAL A N 1
ATOM 557 C CA . VAL A 1 73 ? -2.175 8.876 -16.046 1.00 57.81 73 VAL A CA 1
ATOM 558 C C . VAL A 1 73 ? -3.183 8.789 -17.184 1.00 57.81 73 VAL A C 1
ATOM 560 O O . VAL A 1 73 ? -2.743 8.920 -18.348 1.00 57.81 73 VAL A O 1
#